Protein AF-A0A1J4NRD3-F1 (afdb_monomer)

Sequence (168 aa):
MSRSSLVPASALSHDGEPGLLRITGSGTRTDRTVDFTTEGGNELPAGTVASWSGTLTVPSEGDYWLGIQSLGAIGELVVDGTVPATVAGAPTADGLADTRTRIRLTAGAHTLSLNLVPDLSATPVQLRLNWVAPQQPSAHHDAAVAAAQGRTRNSARPALATAVLERR

Organism: NCBI:txid1428628

Mean predicted aligned error: 10.9 Å

Structure (mmCIF, N/CA/C/O backbone):
data_AF-A0A1J4NRD3-F1
#
_entry.id   AF-A0A1J4NRD3-F1
#
loop_
_atom_site.group_PDB
_atom_site.id
_atom_site.type_symbol
_atom_site.label_atom_id
_atom_site.label_alt_id
_atom_site.label_comp_id
_atom_site.label_asym_id
_atom_site.label_entity_id
_atom_site.label_seq_id
_atom_site.pdbx_PDB_ins_code
_atom_site.Cartn_x
_atom_site.Cartn_y
_atom_site.Cartn_z
_atom_site.occupancy
_atom_site.B_iso_or_equiv
_atom_site.auth_seq_id
_atom_site.auth_comp_id
_atom_site.auth_asym_id
_atom_site.auth_atom_id
_atom_site.pdbx_PDB_model_num
ATOM 1 N N . MET A 1 1 ? -23.031 -0.576 -5.279 1.00 44.28 1 MET A N 1
ATOM 2 C CA . MET A 1 1 ? -21.633 -0.841 -4.869 1.00 44.28 1 MET A CA 1
ATOM 3 C C . MET A 1 1 ? -20.998 0.479 -4.472 1.00 44.28 1 MET A C 1
ATOM 5 O O . MET A 1 1 ? -21.112 1.428 -5.238 1.00 44.28 1 MET A O 1
ATOM 9 N N . SER A 1 2 ? -20.401 0.575 -3.283 1.00 54.62 2 SER A N 1
ATOM 10 C CA . SER A 1 2 ? -19.644 1.772 -2.887 1.00 54.62 2 SER A CA 1
ATOM 11 C C . SER A 1 2 ? -18.419 1.941 -3.780 1.00 54.62 2 SER A C 1
ATOM 13 O O . SER A 1 2 ? -17.744 0.955 -4.080 1.00 54.62 2 SER A O 1
ATOM 15 N N . ARG A 1 3 ? -18.140 3.174 -4.216 1.00 64.00 3 ARG A N 1
ATOM 16 C CA . ARG A 1 3 ? -16.942 3.487 -5.010 1.00 64.00 3 ARG A CA 1
ATOM 17 C C . ARG A 1 3 ? -15.692 3.288 -4.147 1.00 64.00 3 ARG A C 1
ATOM 19 O O . ARG A 1 3 ? -15.687 3.710 -2.994 1.00 64.00 3 ARG A O 1
ATOM 26 N N . SER A 1 4 ? -14.674 2.626 -4.699 1.00 77.19 4 SER A N 1
ATOM 27 C CA . SER A 1 4 ? -13.343 2.565 -4.082 1.00 77.19 4 SER A CA 1
ATOM 28 C C . SER A 1 4 ? -12.711 3.953 -4.061 1.00 77.19 4 SER A C 1
ATOM 30 O O . SER A 1 4 ? -12.931 4.732 -4.989 1.00 77.19 4 SER A O 1
ATOM 32 N N . SER A 1 5 ? -11.964 4.276 -3.010 1.00 86.88 5 SER A N 1
ATOM 33 C CA . SER A 1 5 ? -11.197 5.519 -2.905 1.00 86.88 5 SER A CA 1
ATOM 34 C C . SER A 1 5 ? -9.759 5.225 -2.497 1.00 86.88 5 SER A C 1
ATOM 36 O O . SER A 1 5 ? -9.471 4.162 -1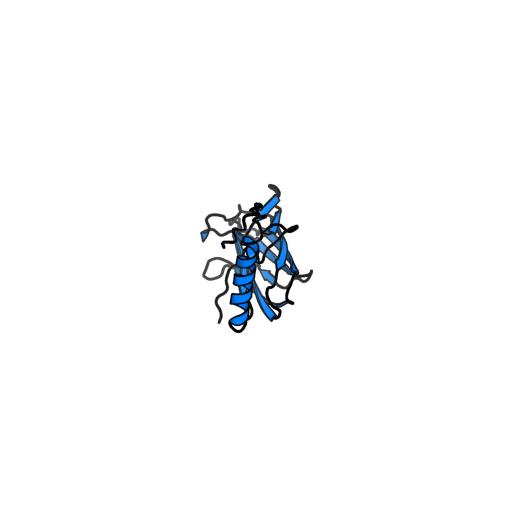.946 1.00 86.88 5 SER A O 1
ATOM 38 N N . LEU A 1 6 ? -8.849 6.165 -2.757 1.00 91.50 6 LEU A N 1
ATOM 39 C CA . LEU A 1 6 ? -7.489 6.089 -2.226 1.00 91.50 6 LEU A CA 1
ATOM 40 C C . LEU A 1 6 ? -7.524 5.969 -0.702 1.00 91.50 6 LEU A C 1
ATOM 42 O O . LEU A 1 6 ? -8.338 6.621 -0.036 1.00 91.50 6 LEU A O 1
ATOM 46 N N . VAL A 1 7 ? -6.609 5.169 -0.153 1.00 91.12 7 VAL A N 1
ATOM 47 C CA . VAL A 1 7 ? -6.369 5.202 1.291 1.00 91.12 7 VAL A CA 1
ATOM 48 C C . VAL A 1 7 ? -5.865 6.606 1.646 1.00 91.12 7 VAL A C 1
ATOM 50 O O . VAL A 1 7 ? -4.873 7.063 1.070 1.00 91.12 7 VAL A O 1
ATOM 53 N N . PRO A 1 8 ? -6.550 7.335 2.545 1.00 91.25 8 PRO A N 1
ATOM 54 C CA . PRO A 1 8 ? -6.204 8.715 2.835 1.00 91.25 8 PRO A CA 1
ATOM 55 C C . PRO A 1 8 ? -4.871 8.783 3.577 1.00 91.25 8 PRO A C 1
ATOM 57 O O . PRO A 1 8 ? -4.595 7.964 4.451 1.00 91.25 8 PRO A O 1
ATOM 60 N N . ALA A 1 9 ? -4.090 9.829 3.310 1.00 90.88 9 ALA A N 1
ATOM 61 C CA . ALA A 1 9 ? -2.810 10.051 3.982 1.00 90.88 9 ALA A CA 1
ATOM 62 C C . ALA A 1 9 ? -2.923 10.094 5.513 1.00 90.88 9 ALA A C 1
ATOM 64 O O . ALA A 1 9 ? -2.004 9.695 6.216 1.00 90.88 9 ALA A O 1
ATOM 65 N N . SER A 1 10 ? -4.064 10.542 6.043 1.00 89.62 10 SER A N 1
ATOM 66 C CA . SER A 1 10 ? -4.334 10.569 7.485 1.00 89.62 10 SER A CA 1
ATOM 67 C C . SER A 1 10 ? -4.457 9.182 8.123 1.00 89.62 10 SER A C 1
ATOM 69 O O . SER A 1 10 ? -4.425 9.084 9.345 1.00 89.62 10 SER A O 1
ATOM 71 N N . ALA A 1 11 ? -4.649 8.131 7.323 1.00 93.81 11 ALA A N 1
ATOM 72 C CA . ALA A 1 11 ? -4.694 6.750 7.787 1.00 93.81 11 ALA A CA 1
ATOM 73 C C . ALA A 1 11 ? -3.330 6.052 7.680 1.00 93.81 11 ALA A C 1
ATOM 75 O O . ALA A 1 11 ? -3.230 4.905 8.096 1.00 93.81 11 ALA A O 1
ATOM 76 N N . LEU A 1 12 ? -2.297 6.703 7.136 1.00 96.69 12 LEU A N 1
ATOM 77 C CA . LEU A 1 12 ? -0.986 6.100 6.902 1.00 96.69 12 LEU A CA 1
ATOM 78 C C . LEU A 1 12 ? 0.081 6.784 7.753 1.00 96.69 12 LEU A C 1
ATOM 80 O O . LEU A 1 12 ? 0.179 8.014 7.768 1.00 96.69 12 LEU A O 1
ATOM 84 N N . SER A 1 13 ? 0.906 5.993 8.431 1.00 97.25 13 SER A N 1
ATOM 85 C CA . SER A 1 13 ? 2.055 6.508 9.178 1.00 97.25 13 SER A CA 1
ATOM 86 C C . SER A 1 13 ? 3.244 5.552 9.190 1.00 97.25 13 SER A C 1
ATOM 88 O O . SER A 1 13 ? 3.099 4.342 9.030 1.00 97.25 13 SER A O 1
ATOM 90 N N . HIS A 1 14 ? 4.434 6.099 9.408 1.00 96.62 14 HIS A N 1
ATOM 91 C CA . HIS A 1 14 ? 5.681 5.365 9.565 1.00 96.62 14 HIS A CA 1
ATOM 92 C C . HIS A 1 14 ? 6.504 6.046 10.658 1.00 96.62 14 HIS A C 1
ATOM 94 O O . HIS A 1 14 ? 6.725 7.252 10.593 1.00 96.62 14 HIS A O 1
ATOM 100 N N . ASP A 1 15 ? 6.891 5.295 11.691 1.00 92.62 15 ASP A N 1
ATOM 101 C CA . ASP A 1 15 ? 7.617 5.806 12.864 1.00 92.62 15 ASP A CA 1
ATOM 102 C C . ASP A 1 15 ? 6.985 7.059 13.508 1.00 92.62 15 ASP A C 1
ATOM 104 O O . ASP A 1 15 ? 7.663 7.942 14.024 1.00 92.62 15 ASP A O 1
ATOM 108 N N . GLY A 1 16 ? 5.650 7.132 13.485 1.00 86.19 16 GLY A N 1
ATOM 109 C CA . GLY A 1 16 ? 4.879 8.254 14.032 1.00 86.19 16 GLY A CA 1
ATOM 110 C C . GLY A 1 16 ? 4.699 9.441 13.081 1.00 86.19 16 GLY A C 1
ATOM 111 O O . GLY A 1 16 ? 3.883 10.316 13.369 1.00 86.19 16 GLY A O 1
ATOM 112 N N . GLU A 1 17 ? 5.373 9.444 11.931 1.00 90.69 17 GLU A N 1
ATOM 113 C CA . GLU A 1 17 ? 5.257 10.479 10.902 1.00 90.69 17 GLU A CA 1
ATOM 114 C C . GLU A 1 17 ? 4.243 10.098 9.806 1.00 90.69 17 GLU A C 1
ATOM 116 O O . GLU A 1 17 ? 4.029 8.911 9.551 1.00 90.69 17 GLU A O 1
ATOM 121 N N . PRO A 1 18 ? 3.593 11.065 9.127 1.00 94.19 18 PRO A N 1
ATOM 122 C CA . PRO A 1 18 ? 2.606 10.768 8.087 1.00 94.19 18 PRO A CA 1
ATOM 123 C C . PRO A 1 18 ? 3.192 10.080 6.843 1.00 94.19 18 PRO A C 1
ATOM 125 O O . PRO A 1 18 ? 4.156 10.572 6.252 1.00 94.19 18 PRO A O 1
ATOM 128 N N . GLY A 1 19 ? 2.514 9.035 6.361 1.00 95.12 19 GLY A N 1
ATOM 129 C CA . GLY A 1 19 ? 2.849 8.299 5.136 1.00 95.12 19 GLY A CA 1
ATOM 130 C C . GLY A 1 19 ? 3.506 6.937 5.371 1.00 95.12 19 GLY A C 1
ATOM 131 O O . GLY A 1 19 ? 3.628 6.483 6.500 1.00 95.12 19 GLY A O 1
ATOM 132 N N . LEU A 1 20 ? 3.911 6.271 4.290 1.00 98.25 20 LEU A N 1
ATOM 133 C CA . LEU A 1 20 ? 4.608 4.981 4.318 1.00 98.25 20 LEU A CA 1
ATOM 134 C C . LEU A 1 20 ? 6.051 5.145 3.847 1.00 98.25 20 LEU A C 1
ATOM 136 O O . LEU A 1 20 ? 6.314 5.908 2.915 1.00 98.25 20 LEU A O 1
ATOM 140 N N . LEU A 1 21 ? 6.978 4.402 4.450 1.00 98.38 21 LEU A N 1
ATOM 141 C CA . LEU A 1 21 ? 8.363 4.355 3.997 1.00 98.38 21 LEU A CA 1
ATOM 142 C C . LEU A 1 21 ? 8.449 3.531 2.718 1.00 98.38 21 LEU A C 1
ATOM 144 O O . LEU A 1 21 ? 8.274 2.317 2.746 1.00 98.38 21 LEU A O 1
ATOM 148 N N . ARG A 1 22 ? 8.771 4.191 1.612 1.00 97.94 22 ARG A N 1
ATOM 149 C CA . ARG A 1 22 ? 9.148 3.559 0.359 1.00 97.94 22 ARG A CA 1
ATOM 150 C C . ARG A 1 22 ? 10.635 3.249 0.336 1.00 97.94 22 ARG A C 1
ATOM 152 O O . ARG A 1 22 ? 11.457 4.131 0.591 1.00 97.94 22 ARG A O 1
ATOM 159 N N . ILE A 1 23 ? 10.978 2.038 -0.083 1.00 97.88 23 ILE A N 1
ATOM 160 C CA . ILE A 1 23 ? 12.340 1.616 -0.403 1.00 97.88 23 ILE A CA 1
ATOM 161 C C . ILE A 1 23 ? 12.389 1.223 -1.877 1.00 97.88 23 ILE A C 1
ATOM 163 O O . ILE A 1 23 ? 11.525 0.511 -2.377 1.00 97.88 23 ILE A O 1
ATOM 167 N N . THR A 1 24 ? 13.412 1.700 -2.578 1.00 95.56 24 THR A N 1
ATOM 168 C CA . THR A 1 24 ? 13.716 1.354 -3.973 1.00 95.56 24 THR A CA 1
ATOM 169 C C . THR A 1 24 ? 15.219 1.138 -4.120 1.00 95.56 24 THR A C 1
ATOM 171 O O . THR A 1 24 ? 15.988 1.522 -3.236 1.00 95.56 24 THR A O 1
ATOM 174 N N . GLY A 1 25 ? 15.670 0.638 -5.275 1.00 90.12 25 GLY A N 1
ATOM 175 C CA . GLY A 1 25 ? 17.104 0.607 -5.599 1.00 90.12 25 GLY A CA 1
ATOM 176 C C . GLY A 1 25 ? 17.783 1.989 -5.580 1.00 90.12 25 GLY A C 1
ATOM 177 O O . GLY A 1 25 ? 18.990 2.073 -5.384 1.00 90.12 25 GLY A O 1
ATOM 178 N N . SER A 1 26 ? 17.014 3.074 -5.733 1.00 89.62 26 SER A N 1
ATOM 179 C CA . SER A 1 26 ? 17.511 4.458 -5.682 1.00 89.62 26 SER A CA 1
ATOM 180 C C . SER A 1 26 ? 17.556 5.084 -4.281 1.00 89.62 26 SER A C 1
ATOM 182 O O . SER A 1 26 ? 18.026 6.211 -4.141 1.00 89.62 26 SER A O 1
ATOM 184 N N . GLY A 1 27 ? 17.073 4.386 -3.248 1.00 94.62 27 GLY A N 1
ATOM 185 C CA . GLY A 1 27 ? 17.042 4.877 -1.869 1.00 94.62 27 GLY A CA 1
ATOM 186 C C . GLY A 1 27 ? 15.648 4.864 -1.245 1.00 94.62 27 GLY A C 1
ATOM 187 O O . GLY A 1 27 ? 14.725 4.210 -1.748 1.00 94.62 27 GLY A O 1
ATOM 188 N N . THR A 1 28 ? 15.513 5.583 -0.129 1.00 96.81 28 THR A N 1
ATOM 189 C CA . THR A 1 28 ? 14.307 5.605 0.704 1.00 96.81 28 THR A CA 1
ATOM 190 C C . THR A 1 28 ? 13.588 6.955 0.666 1.00 96.81 28 THR A C 1
ATOM 192 O O . THR A 1 28 ? 14.206 8.006 0.489 1.00 96.81 28 THR A O 1
ATOM 195 N N . ARG A 1 29 ? 12.258 6.934 0.805 1.00 96.19 29 ARG A N 1
ATOM 196 C CA . ARG A 1 29 ? 11.404 8.133 0.841 1.00 96.19 29 ARG A CA 1
ATOM 197 C C . ARG A 1 29 ? 10.098 7.838 1.570 1.00 96.19 29 ARG A C 1
ATOM 199 O O . ARG A 1 29 ? 9.551 6.767 1.375 1.00 96.19 29 ARG A O 1
ATOM 206 N N . THR A 1 30 ? 9.547 8.791 2.316 1.00 97.44 30 THR A N 1
ATOM 207 C CA . THR A 1 30 ? 8.184 8.666 2.860 1.00 97.44 30 THR A CA 1
ATOM 208 C C . THR A 1 30 ? 7.149 9.224 1.884 1.00 97.44 30 THR A C 1
ATOM 210 O O . THR A 1 30 ? 7.229 10.390 1.483 1.00 97.44 30 THR A O 1
ATOM 213 N N . ASP A 1 31 ? 6.162 8.405 1.529 1.00 97.62 31 ASP A N 1
ATOM 214 C CA . ASP A 1 31 ? 5.073 8.760 0.622 1.00 97.62 31 ASP A CA 1
ATOM 215 C C . ASP A 1 31 ? 3.757 8.897 1.397 1.00 97.62 31 ASP A C 1
ATOM 217 O O . ASP A 1 31 ? 3.331 7.983 2.100 1.00 97.62 31 ASP A O 1
ATOM 221 N N . ARG A 1 32 ? 3.086 10.050 1.271 1.00 96.19 32 ARG A N 1
ATOM 222 C CA . ARG A 1 32 ? 1.828 10.322 1.994 1.00 96.19 32 ARG A CA 1
ATOM 223 C C . ARG A 1 32 ? 0.671 9.434 1.545 1.00 96.19 32 ARG A C 1
ATOM 225 O O . ARG A 1 32 ? -0.235 9.180 2.326 1.00 96.19 32 ARG A O 1
ATOM 232 N N . THR A 1 33 ? 0.694 9.001 0.295 1.00 95.50 33 THR A N 1
ATOM 233 C CA . THR A 1 33 ? -0.278 8.100 -0.324 1.00 95.50 33 THR A CA 1
ATOM 234 C C . THR A 1 33 ? 0.467 7.171 -1.269 1.00 95.50 33 THR A C 1
ATOM 236 O O . THR A 1 33 ? 1.532 7.526 -1.774 1.00 95.50 33 THR A O 1
ATOM 239 N N . VAL A 1 34 ? -0.106 6.002 -1.545 1.00 96.00 34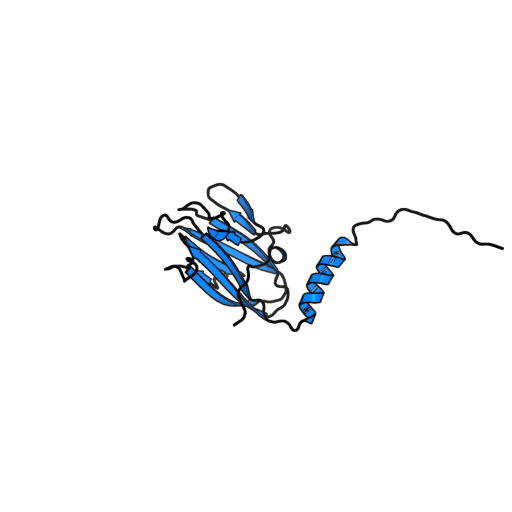 VAL A N 1
ATOM 240 C CA . VAL A 1 34 ? 0.398 5.095 -2.582 1.00 96.00 34 VAL A CA 1
ATOM 241 C C . VAL A 1 34 ? -0.503 5.235 -3.805 1.00 96.00 34 VAL A C 1
ATOM 243 O O . VAL A 1 34 ? -1.540 4.581 -3.905 1.00 96.00 34 VAL A O 1
ATOM 246 N N . ASP A 1 35 ? -0.123 6.156 -4.685 1.00 95.44 35 ASP A N 1
ATOM 247 C CA . ASP A 1 35 ? -0.778 6.429 -5.967 1.00 95.44 35 ASP A CA 1
ATOM 248 C C . ASP A 1 35 ? 0.296 6.897 -6.954 1.00 95.44 35 ASP A C 1
ATOM 250 O O . ASP A 1 35 ? 0.647 8.074 -6.993 1.00 95.44 35 ASP A O 1
ATOM 254 N N . PHE A 1 36 ? 0.891 5.940 -7.663 1.00 95.50 36 PHE A N 1
ATOM 255 C CA . PHE A 1 36 ? 1.920 6.121 -8.685 1.00 95.50 36 PHE A CA 1
ATOM 256 C C . PHE A 1 36 ? 1.311 5.683 -10.006 1.00 95.50 36 PHE A C 1
ATOM 258 O O . PHE A 1 36 ? 1.263 4.490 -10.297 1.00 95.50 36 PHE A O 1
ATOM 265 N N . THR A 1 37 ? 0.778 6.623 -10.775 1.00 93.00 37 THR A N 1
ATOM 266 C CA . THR A 1 37 ? 0.048 6.315 -12.008 1.00 93.00 37 THR A CA 1
ATOM 267 C C . THR A 1 37 ? 0.432 7.293 -13.103 1.00 93.00 37 THR A C 1
ATOM 269 O O . THR A 1 37 ? 0.815 8.430 -12.826 1.00 93.00 37 THR A O 1
ATOM 272 N N . THR A 1 38 ? 0.285 6.871 -14.356 1.00 91.88 38 THR A N 1
ATOM 273 C CA . THR A 1 38 ? 0.473 7.761 -15.508 1.00 91.88 38 THR A CA 1
ATOM 274 C C . THR A 1 38 ? -0.551 8.897 -15.498 1.00 91.88 38 THR A C 1
ATOM 276 O O . THR A 1 38 ? -0.228 10.015 -15.883 1.00 91.88 38 THR A O 1
ATOM 279 N N . GLU A 1 39 ? -1.763 8.657 -14.982 1.00 89.00 39 GLU A N 1
ATOM 280 C CA . GLU A 1 39 ? -2.757 9.713 -14.736 1.00 89.00 39 GLU A CA 1
ATOM 281 C C . GLU A 1 39 ? -2.217 10.792 -13.778 1.00 89.00 39 GLU A C 1
ATOM 283 O O . GLU A 1 39 ? -2.407 11.985 -14.014 1.00 89.00 39 GLU A O 1
ATOM 288 N N . GLY A 1 40 ? -1.501 10.380 -12.727 1.00 89.06 40 GLY A N 1
ATOM 289 C CA . GLY A 1 40 ? -0.829 11.273 -11.783 1.00 89.06 40 GLY A CA 1
ATOM 290 C C . GLY A 1 40 ? 0.498 11.860 -12.283 1.00 89.06 40 GLY A C 1
ATOM 291 O O . GLY A 1 40 ? 1.062 12.722 -11.606 1.00 89.06 40 GLY A O 1
ATOM 292 N N . GLY A 1 41 ? 1.007 11.408 -13.438 1.00 94.44 41 GLY A N 1
ATOM 293 C CA . GLY A 1 41 ? 2.308 11.798 -13.996 1.00 94.44 41 GLY A CA 1
ATOM 294 C C . GLY A 1 41 ? 3.492 11.460 -13.086 1.00 94.44 41 GLY A C 1
ATOM 295 O O . GLY A 1 41 ? 4.497 12.177 -13.069 1.00 94.44 41 GLY A O 1
ATOM 296 N N . ASN A 1 42 ? 3.336 10.436 -12.249 1.00 95.75 42 ASN A N 1
ATOM 297 C CA . ASN A 1 42 ? 4.284 10.063 -11.208 1.00 95.75 42 ASN A CA 1
ATOM 298 C C . ASN A 1 42 ? 4.539 8.553 -11.159 1.00 95.75 42 ASN A C 1
ATOM 300 O O . ASN A 1 42 ? 4.974 8.044 -10.127 1.00 95.75 42 ASN A O 1
ATOM 304 N N . GLU A 1 43 ? 4.268 7.837 -12.246 1.00 94.62 43 GLU A N 1
ATOM 305 C CA . GLU A 1 43 ? 4.638 6.437 -12.397 1.00 94.62 43 GLU A CA 1
ATOM 306 C C . GLU A 1 43 ? 6.130 6.207 -12.110 1.00 94.62 43 GLU A C 1
ATOM 308 O O . GLU A 1 43 ? 6.988 7.082 -12.268 1.00 94.62 43 GLU A O 1
ATOM 313 N N . LEU A 1 44 ? 6.450 4.998 -11.665 1.00 94.56 44 LEU A N 1
ATOM 314 C CA . LEU A 1 44 ? 7.827 4.602 -11.428 1.00 94.56 44 LEU A CA 1
ATOM 315 C C . LEU A 1 44 ? 8.452 4.109 -12.744 1.00 94.56 44 LEU A C 1
ATOM 317 O O . LEU A 1 44 ? 7.753 3.544 -13.589 1.00 94.56 44 LEU A O 1
ATOM 321 N N . PRO A 1 45 ? 9.774 4.267 -12.937 1.00 94.94 45 PRO A N 1
ATOM 322 C CA . PRO A 1 45 ? 10.447 3.730 -14.115 1.00 94.94 45 PRO A CA 1
ATOM 323 C C . PRO A 1 45 ? 10.189 2.228 -14.306 1.00 94.94 45 PRO A C 1
ATOM 325 O O . PRO A 1 45 ? 10.033 1.482 -13.334 1.00 94.94 45 PRO A O 1
ATOM 328 N N . ALA A 1 46 ? 10.186 1.768 -15.557 1.00 93.31 46 ALA A N 1
ATOM 329 C CA . ALA A 1 46 ? 10.099 0.342 -15.865 1.00 93.31 46 ALA A CA 1
ATOM 330 C C . ALA A 1 46 ? 11.225 -0.444 -15.165 1.00 93.31 46 ALA A C 1
ATOM 332 O O . ALA A 1 46 ? 12.352 0.041 -15.050 1.00 93.31 46 ALA A O 1
ATOM 333 N N . GLY A 1 47 ? 10.924 -1.653 -14.684 1.00 92.31 47 GLY A N 1
ATOM 334 C CA . GLY A 1 47 ? 11.894 -2.474 -13.948 1.00 92.31 47 GLY A CA 1
ATOM 335 C C . GLY A 1 47 ? 12.110 -2.062 -12.485 1.00 92.31 47 GLY A C 1
ATOM 336 O O . GLY A 1 47 ? 12.965 -2.638 -11.814 1.00 92.31 47 GLY A O 1
ATOM 337 N N . THR A 1 48 ? 11.356 -1.086 -11.966 1.00 95.00 48 THR A N 1
ATOM 338 C CA . THR A 1 48 ? 11.470 -0.680 -10.560 1.00 95.00 48 THR A CA 1
ATOM 339 C C . THR A 1 48 ? 11.003 -1.795 -9.626 1.00 95.00 48 THR A C 1
ATOM 341 O O . THR A 1 48 ? 9.843 -2.197 -9.651 1.00 95.00 48 THR A O 1
ATOM 344 N N . VAL A 1 49 ? 11.902 -2.236 -8.745 1.00 94.88 49 VAL A N 1
ATOM 345 C CA . VAL A 1 49 ? 11.559 -2.974 -7.523 1.00 94.88 49 VAL A CA 1
ATOM 346 C C . VAL A 1 49 ? 11.319 -1.952 -6.417 1.00 94.88 49 VAL A C 1
ATOM 348 O O . VAL A 1 49 ? 12.165 -1.079 -6.184 1.00 94.88 49 VAL A O 1
ATOM 351 N N . ALA A 1 50 ? 10.180 -2.050 -5.737 1.00 96.38 50 ALA A N 1
ATOM 352 C CA . ALA A 1 50 ? 9.830 -1.141 -4.654 1.00 96.38 50 ALA A CA 1
ATOM 353 C C . ALA A 1 50 ? 9.087 -1.860 -3.531 1.00 96.38 50 ALA A C 1
ATOM 355 O O . ALA A 1 50 ? 8.344 -2.810 -3.772 1.00 96.38 50 ALA A O 1
ATOM 356 N N . SER A 1 51 ? 9.246 -1.367 -2.309 1.00 97.19 51 SER A N 1
ATOM 357 C CA . SER A 1 51 ? 8.387 -1.732 -1.188 1.00 97.19 51 SER A CA 1
ATOM 358 C C . SER A 1 51 ? 7.917 -0.496 -0.439 1.00 97.19 51 SER A C 1
ATOM 360 O O . SER A 1 51 ? 8.609 0.519 -0.429 1.00 97.19 51 SER A O 1
ATOM 362 N N . TRP A 1 52 ? 6.745 -0.590 0.183 1.00 98.31 52 TRP A N 1
ATOM 363 C CA . TRP A 1 52 ? 6.222 0.387 1.134 1.00 98.31 52 TRP A CA 1
ATOM 364 C C . TRP A 1 52 ? 5.963 -0.314 2.457 1.00 98.31 52 TRP A C 1
ATOM 366 O O . TRP A 1 52 ? 5.419 -1.416 2.455 1.00 98.31 52 TRP A O 1
ATOM 376 N N . SER A 1 53 ? 6.306 0.317 3.575 1.00 98.19 53 SER A N 1
ATOM 377 C CA . SER A 1 53 ? 6.007 -0.214 4.905 1.00 98.19 53 SER A CA 1
ATOM 378 C C . SER A 1 53 ? 5.590 0.876 5.890 1.00 98.19 53 SER A C 1
ATOM 380 O O . SER A 1 53 ? 6.031 2.027 5.826 1.00 98.19 53 SER A O 1
ATOM 382 N N . GLY A 1 54 ? 4.716 0.507 6.821 1.00 98.06 54 GLY A N 1
ATOM 383 C CA . GLY A 1 54 ? 4.260 1.385 7.889 1.00 98.06 54 GLY A CA 1
ATOM 384 C C . GLY A 1 54 ? 3.005 0.855 8.570 1.00 98.06 54 GLY A C 1
ATOM 385 O O . GLY A 1 54 ? 2.810 -0.350 8.722 1.00 98.06 54 GLY A O 1
ATOM 386 N N . THR A 1 55 ? 2.161 1.785 8.992 1.00 97.88 55 THR A N 1
ATOM 387 C CA . THR A 1 55 ? 0.950 1.544 9.765 1.00 97.88 55 THR A CA 1
ATOM 388 C C . THR A 1 55 ? -0.262 2.063 9.006 1.00 97.88 55 THR A C 1
ATOM 390 O O . THR A 1 55 ? -0.284 3.213 8.566 1.00 97.88 55 THR A O 1
ATOM 393 N N . LEU A 1 56 ? -1.298 1.231 8.917 1.00 96.62 56 LEU A N 1
ATOM 394 C CA . LEU A 1 56 ? -2.657 1.631 8.583 1.00 96.62 56 LEU A CA 1
ATOM 395 C C . LEU A 1 56 ? -3.432 1.882 9.884 1.00 96.62 56 LEU A C 1
ATOM 397 O O . LEU A 1 56 ? -3.641 0.968 10.676 1.00 96.62 56 LEU A O 1
ATOM 401 N N . THR A 1 57 ? -3.881 3.114 10.106 1.00 95.50 57 THR A N 1
ATOM 402 C CA . THR A 1 57 ? -4.762 3.461 11.227 1.00 95.50 57 THR A CA 1
ATOM 403 C C . THR A 1 57 ? -6.216 3.345 10.793 1.00 95.50 57 THR A C 1
ATOM 405 O O . THR A 1 57 ? -6.733 4.165 10.030 1.00 95.50 57 THR A O 1
ATOM 408 N N . VAL A 1 58 ? -6.886 2.322 11.303 1.00 93.06 58 VAL A N 1
ATOM 409 C CA . VAL A 1 58 ? -8.287 2.025 11.033 1.00 93.06 58 VAL A CA 1
ATOM 410 C C . VAL A 1 58 ? -9.170 2.827 12.000 1.00 93.06 58 VAL A C 1
ATOM 412 O O . VAL A 1 58 ? -9.042 2.672 13.215 1.00 93.06 58 VAL A O 1
ATOM 415 N N . PRO A 1 59 ? -10.074 3.695 11.504 1.00 89.75 59 PRO A N 1
ATOM 416 C CA . PRO A 1 59 ? -10.851 4.594 12.363 1.00 89.75 59 PRO A CA 1
ATOM 417 C C . PRO A 1 59 ? -11.941 3.883 13.174 1.00 89.75 59 PRO A C 1
ATOM 419 O O . PRO A 1 59 ? -12.377 4.393 14.203 1.00 89.75 59 PRO A O 1
ATOM 422 N N . SER A 1 60 ? -12.410 2.729 12.706 1.00 87.88 60 SER A N 1
ATOM 423 C CA . SER A 1 60 ? -13.492 1.972 13.327 1.00 87.88 60 SER A CA 1
ATOM 424 C C . SER A 1 60 ? -13.372 0.506 12.962 1.00 87.88 60 SER A C 1
ATOM 426 O O . SER A 1 60 ? -13.060 0.201 11.815 1.00 87.88 60 SER A O 1
ATOM 428 N N . GLU A 1 61 ? -13.702 -0.392 13.883 1.00 90.12 61 GLU A N 1
ATOM 429 C CA . GLU A 1 61 ? -13.784 -1.807 13.541 1.00 90.12 61 GLU A CA 1
ATOM 430 C C . GLU A 1 61 ? -14.826 -2.042 12.438 1.00 90.12 61 GLU A C 1
ATOM 432 O O . GLU A 1 61 ? -15.911 -1.450 12.439 1.00 90.12 61 GLU A O 1
ATOM 437 N N . GLY A 1 62 ? -14.512 -2.941 11.510 1.00 90.88 62 GLY A N 1
ATOM 438 C CA . GLY A 1 62 ? -15.485 -3.444 10.557 1.00 90.88 62 GLY A CA 1
ATOM 439 C C . GLY A 1 62 ? -14.849 -4.145 9.372 1.00 90.88 62 GLY A C 1
ATOM 440 O O . GLY A 1 62 ? -13.661 -4.463 9.363 1.00 90.88 62 GLY A O 1
ATOM 441 N N . ASP A 1 63 ? -15.679 -4.404 8.369 1.00 91.19 63 ASP A N 1
ATOM 442 C CA . ASP A 1 63 ? -15.233 -5.028 7.135 1.00 91.19 63 ASP A CA 1
ATOM 443 C C . ASP A 1 63 ? -14.791 -3.963 6.139 1.00 91.19 63 ASP A C 1
ATOM 445 O O . ASP A 1 63 ? -15.604 -3.197 5.615 1.00 91.19 63 ASP A O 1
ATOM 449 N N . TYR A 1 64 ? -13.495 -3.950 5.867 1.00 90.69 64 TYR A N 1
ATOM 450 C CA . TYR A 1 64 ? -12.883 -3.107 4.859 1.00 90.69 64 TYR A CA 1
ATOM 451 C C . TYR A 1 64 ? -12.688 -3.912 3.586 1.00 90.69 64 TYR A C 1
ATOM 453 O O . TYR A 1 64 ? -12.371 -5.101 3.618 1.00 90.69 64 TYR A O 1
ATOM 461 N N . TRP A 1 65 ? -12.833 -3.245 2.450 1.00 91.12 65 TRP A N 1
ATOM 462 C CA . TRP A 1 65 ? -12.367 -3.796 1.187 1.00 91.12 65 TRP A CA 1
ATOM 463 C C . TRP A 1 65 ? -11.081 -3.098 0.781 1.00 91.12 65 TRP A C 1
ATOM 465 O O . TRP A 1 65 ? -11.150 -1.988 0.247 1.00 91.12 65 TRP A O 1
ATOM 475 N N . LEU A 1 66 ? -9.939 -3.737 1.019 1.00 91.81 66 LEU A N 1
ATOM 476 C CA . LEU A 1 66 ? -8.630 -3.252 0.583 1.00 91.81 66 LEU A CA 1
ATOM 477 C C . LEU A 1 66 ? -8.316 -3.794 -0.808 1.00 91.81 66 LEU A C 1
ATOM 479 O O . LEU A 1 66 ? -8.630 -4.945 -1.113 1.00 91.81 66 LEU A O 1
ATOM 483 N N . GLY A 1 67 ? -7.720 -2.962 -1.651 1.00 88.38 67 GLY A N 1
ATOM 484 C CA . GLY A 1 67 ? -7.326 -3.359 -2.992 1.00 88.38 67 GLY A CA 1
ATOM 485 C C . GLY A 1 67 ? -6.043 -2.686 -3.435 1.00 88.38 67 GLY A C 1
ATOM 486 O O . GLY A 1 67 ? -5.696 -1.594 -2.978 1.00 88.38 67 GLY A O 1
ATOM 487 N N . ILE A 1 68 ? -5.346 -3.369 -4.329 1.00 90.69 68 ILE A N 1
ATOM 488 C CA . ILE A 1 68 ? -4.168 -2.849 -5.007 1.00 90.69 68 ILE A CA 1
ATOM 489 C C . ILE A 1 68 ? -4.394 -2.961 -6.505 1.00 90.69 68 ILE A C 1
ATOM 491 O O . ILE A 1 68 ? -4.888 -3.976 -6.997 1.00 90.69 68 ILE A O 1
ATOM 495 N N . GLN A 1 69 ? -4.028 -1.902 -7.211 1.00 90.81 69 GLN A N 1
ATOM 496 C CA . GLN A 1 69 ? -4.032 -1.869 -8.662 1.00 90.81 69 GLN A CA 1
ATOM 497 C C . GLN A 1 69 ? -2.599 -1.723 -9.151 1.00 90.81 69 GLN A C 1
ATOM 499 O O . GLN A 1 69 ? -1.885 -0.872 -8.621 1.00 90.81 69 GLN A O 1
ATOM 504 N N . SER A 1 70 ? -2.174 -2.516 -10.134 1.00 91.00 70 SER A N 1
ATOM 505 C CA . SER A 1 70 ? -0.822 -2.420 -10.689 1.00 91.00 70 SER A CA 1
ATOM 506 C C . SER A 1 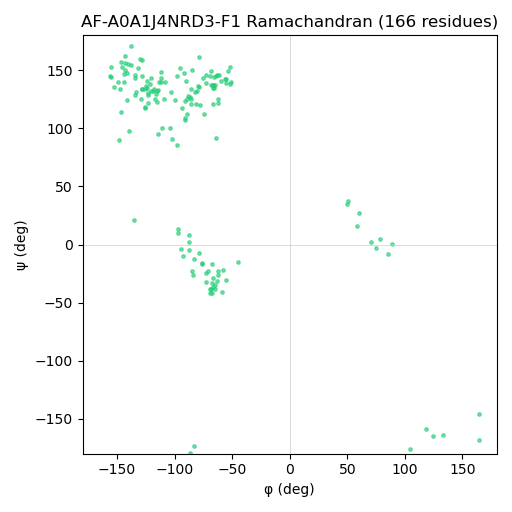70 ? -0.761 -2.596 -12.204 1.00 91.00 70 SER A C 1
ATOM 508 O O . SER A 1 70 ? -1.616 -3.228 -12.823 1.00 91.00 70 SER A O 1
ATOM 510 N N . LEU A 1 71 ? 0.290 -2.038 -12.801 1.00 91.50 71 LEU A N 1
ATOM 511 C CA . LEU A 1 71 ? 0.716 -2.299 -14.177 1.00 91.50 71 LEU A CA 1
ATOM 512 C C . LEU A 1 71 ? 2.245 -2.273 -14.237 1.00 91.50 71 LEU A C 1
ATOM 514 O O . LEU A 1 71 ? 2.874 -1.533 -13.481 1.00 91.50 71 LEU A O 1
ATOM 518 N N . GLY A 1 72 ? 2.849 -3.088 -15.107 1.00 89.62 72 GLY A N 1
ATOM 519 C CA . GLY A 1 72 ? 4.308 -3.200 -15.228 1.00 89.62 72 GLY A CA 1
ATOM 520 C C . GLY A 1 72 ? 4.973 -3.904 -14.039 1.00 89.62 72 GLY A C 1
ATOM 521 O O . GLY A 1 72 ? 6.198 -4.014 -13.981 1.00 89.62 72 GLY A O 1
ATOM 522 N N . ALA A 1 73 ? 4.179 -4.367 -13.070 1.00 90.69 73 ALA A N 1
ATOM 523 C CA . ALA A 1 73 ? 4.629 -5.044 -11.867 1.00 90.69 73 ALA A CA 1
ATOM 524 C C . ALA A 1 73 ? 3.540 -5.951 -11.288 1.00 90.69 73 ALA A C 1
ATOM 526 O O . ALA A 1 73 ? 2.340 -5.686 -11.401 1.00 90.69 73 ALA A O 1
ATOM 527 N N . ILE A 1 74 ? 3.995 -6.984 -10.589 1.00 90.88 74 ILE A N 1
ATOM 528 C CA . ILE A 1 74 ? 3.208 -7.786 -9.660 1.00 90.88 74 ILE A CA 1
ATOM 529 C C . ILE A 1 74 ? 3.255 -7.090 -8.301 1.00 90.88 74 ILE A C 1
ATOM 531 O O . ILE A 1 74 ? 4.341 -6.791 -7.798 1.00 90.88 74 ILE A O 1
ATOM 535 N N . GLY A 1 75 ? 2.085 -6.836 -7.721 1.00 91.88 75 GLY A N 1
ATOM 536 C CA . GLY A 1 75 ? 1.943 -6.232 -6.400 1.00 91.88 75 GLY A CA 1
ATOM 537 C C . GLY A 1 75 ? 1.464 -7.240 -5.363 1.00 91.88 75 GLY A C 1
ATOM 538 O O . GLY A 1 75 ? 0.561 -8.032 -5.622 1.00 91.88 75 GLY A O 1
ATOM 539 N N . GLU A 1 76 ? 2.022 -7.180 -4.164 1.00 93.38 76 GLU A N 1
ATOM 540 C CA . GLU A 1 76 ? 1.578 -7.943 -3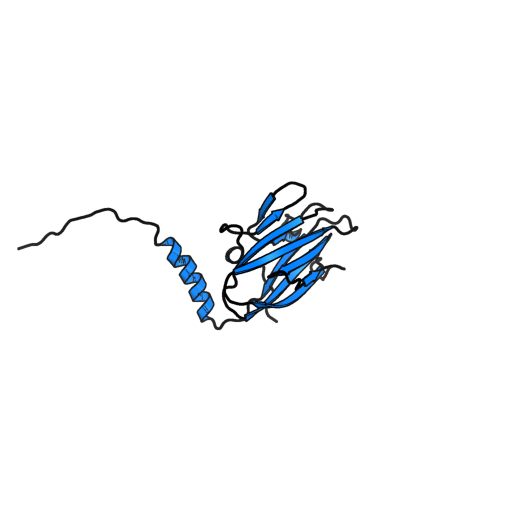.001 1.00 93.38 76 GLU A CA 1
ATOM 541 C C . GLU A 1 76 ? 1.246 -6.979 -1.864 1.00 93.38 76 GLU A C 1
ATOM 543 O O . GLU A 1 76 ? 2.056 -6.119 -1.519 1.00 93.38 76 GLU A O 1
ATOM 548 N N . LEU A 1 77 ? 0.053 -7.120 -1.289 1.00 94.06 77 LEU A N 1
ATOM 549 C CA . LEU A 1 77 ? -0.390 -6.395 -0.106 1.00 94.06 77 LEU A CA 1
ATOM 550 C C . LEU A 1 77 ? -0.314 -7.330 1.097 1.00 94.06 77 LEU A C 1
ATOM 552 O O . L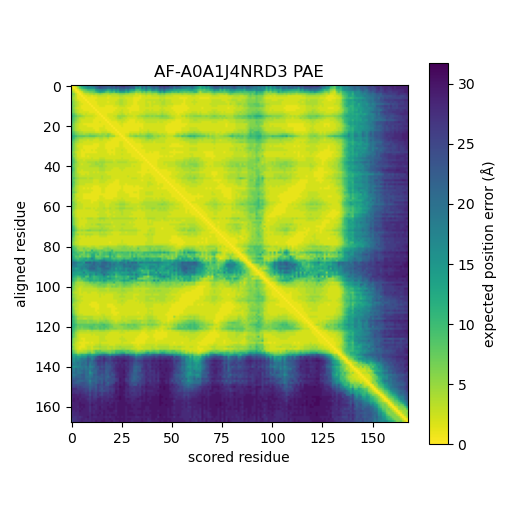EU A 1 77 ? -0.867 -8.429 1.061 1.00 94.06 77 LEU A O 1
ATOM 556 N N . VAL A 1 78 ? 0.293 -6.848 2.177 1.00 94.94 78 VAL A N 1
ATOM 557 C CA . VAL A 1 78 ? 0.393 -7.536 3.463 1.00 94.94 78 VAL A CA 1
ATOM 558 C C . VAL A 1 78 ? -0.215 -6.656 4.550 1.00 94.94 78 VAL A C 1
ATOM 560 O O . VAL A 1 78 ? 0.124 -5.477 4.666 1.00 94.94 78 VAL A O 1
ATOM 563 N N . VAL A 1 79 ? -1.099 -7.236 5.359 1.00 95.62 79 VAL A N 1
ATOM 564 C CA . VAL A 1 79 ? -1.699 -6.598 6.537 1.00 95.62 79 VAL A CA 1
ATOM 565 C C . VAL A 1 79 ? -1.540 -7.547 7.718 1.00 95.62 79 VAL A C 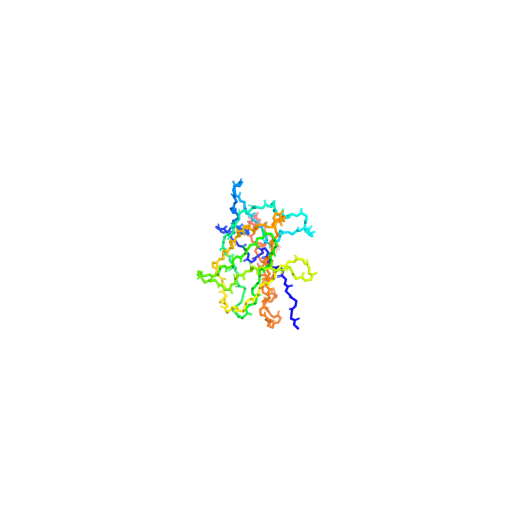1
ATOM 567 O O . VAL A 1 79 ? -1.916 -8.715 7.614 1.00 95.62 79 VAL A O 1
ATOM 570 N N . ASP A 1 80 ? -0.942 -7.079 8.814 1.00 95.38 80 ASP A N 1
ATOM 571 C CA . ASP A 1 80 ? -0.688 -7.886 10.026 1.00 95.38 80 ASP A CA 1
ATOM 572 C C . ASP A 1 80 ? 0.003 -9.229 9.763 1.00 95.38 80 ASP A C 1
ATOM 574 O O . ASP A 1 80 ? -0.293 -10.248 10.381 1.00 95.38 80 ASP A O 1
ATOM 578 N N . GLY A 1 81 ? 0.930 -9.238 8.802 1.00 89.06 81 GLY A N 1
ATOM 579 C CA . GLY A 1 81 ? 1.675 -10.435 8.402 1.00 89.06 81 GLY A CA 1
ATOM 580 C C . GLY A 1 81 ? 0.881 -11.438 7.559 1.00 89.06 81 GLY A C 1
ATOM 581 O O . GLY A 1 81 ? 1.452 -12.425 7.101 1.00 89.06 81 GLY A O 1
ATOM 582 N N . THR A 1 82 ? -0.405 -11.192 7.303 1.00 87.62 82 THR A N 1
ATOM 583 C CA . THR A 1 82 ? -1.194 -11.950 6.321 1.00 87.62 82 THR A CA 1
ATOM 584 C C . THR A 1 82 ? -1.144 -11.293 4.951 1.00 87.62 82 THR A C 1
ATOM 586 O O . THR A 1 82 ? -1.076 -10.071 4.863 1.00 87.62 82 THR A O 1
ATOM 589 N N . VAL A 1 83 ? -1.196 -12.095 3.883 1.00 85.25 83 VAL A N 1
ATOM 590 C CA . VAL A 1 83 ? -1.236 -11.628 2.487 1.00 85.25 83 VAL A CA 1
ATOM 591 C C . VAL A 1 83 ? -2.687 -11.644 2.000 1.00 85.25 83 VAL A C 1
ATOM 593 O O . VAL A 1 83 ? -3.141 -12.651 1.453 1.00 85.25 83 VAL A O 1
ATOM 596 N N . PRO A 1 84 ? -3.481 -10.585 2.236 1.00 77.31 84 PRO A N 1
ATOM 597 C CA . PRO A 1 84 ? -4.886 -10.599 1.857 1.00 77.31 84 PRO A CA 1
ATOM 598 C C . PRO A 1 84 ? -5.093 -10.393 0.348 1.00 77.31 84 PRO A C 1
ATOM 600 O O . PRO A 1 84 ? -6.185 -10.680 -0.145 1.00 77.31 84 PRO A O 1
ATOM 603 N N . ALA A 1 85 ? -4.088 -9.891 -0.381 1.00 78.31 85 ALA A N 1
ATOM 604 C CA . ALA A 1 85 ? -4.194 -9.584 -1.804 1.00 78.31 85 ALA A CA 1
ATOM 605 C C . ALA A 1 85 ? -2.844 -9.669 -2.538 1.00 78.31 85 ALA A C 1
ATOM 607 O O . ALA A 1 85 ? -1.847 -9.091 -2.111 1.00 78.31 85 ALA A O 1
ATOM 608 N N . THR A 1 86 ? -2.865 -10.301 -3.710 1.00 80.88 86 THR A N 1
ATOM 609 C CA . THR A 1 86 ? -1.799 -10.251 -4.717 1.00 80.88 86 THR A CA 1
ATOM 610 C C . THR A 1 86 ? -2.437 -9.870 -6.046 1.00 80.88 86 THR A C 1
ATOM 612 O O . THR A 1 86 ? -3.489 -10.407 -6.405 1.00 80.88 86 THR A O 1
ATOM 615 N N . VAL A 1 87 ? -1.834 -8.929 -6.766 1.00 79.44 87 VAL A N 1
ATOM 616 C CA . VAL A 1 87 ? -2.262 -8.512 -8.100 1.00 79.44 87 VAL A CA 1
ATOM 617 C C . VAL A 1 87 ? -1.176 -8.861 -9.106 1.00 79.44 87 VAL A C 1
ATOM 619 O O . VAL A 1 87 ? -0.016 -8.474 -8.977 1.00 79.44 87 VAL A O 1
ATOM 622 N N . ALA A 1 88 ? -1.570 -9.642 -10.100 1.00 69.88 88 ALA A N 1
ATOM 623 C CA . ALA A 1 88 ? -0.777 -10.005 -11.259 1.00 69.88 88 ALA A CA 1
ATOM 624 C C . ALA A 1 88 ? -1.753 -10.206 -12.419 1.00 69.88 88 ALA A C 1
ATOM 626 O O . ALA A 1 88 ? -2.818 -10.794 -12.221 1.00 69.88 88 ALA A O 1
ATOM 627 N N . GLY A 1 89 ? -1.405 -9.759 -13.622 1.00 60.62 89 GLY A N 1
ATOM 628 C CA . GLY A 1 89 ? -2.183 -10.086 -14.816 1.00 60.62 89 GLY A CA 1
ATOM 629 C C . GLY A 1 89 ? -2.493 -8.903 -15.719 1.00 60.62 89 GLY A C 1
ATOM 630 O O . GLY A 1 89 ? -1.840 -7.865 -15.668 1.00 60.62 89 GLY A O 1
ATOM 631 N N . ALA A 1 90 ? -3.465 -9.121 -16.604 1.00 55.94 90 ALA A N 1
ATOM 632 C CA . ALA A 1 90 ? -3.824 -8.184 -17.657 1.00 55.94 90 ALA A CA 1
ATOM 633 C C . ALA A 1 90 ? -4.555 -6.944 -17.102 1.00 55.94 90 ALA A C 1
ATOM 635 O O . ALA A 1 90 ? -5.334 -7.066 -16.153 1.00 55.94 90 ALA A O 1
ATOM 636 N N . PRO A 1 91 ? -4.337 -5.766 -17.709 1.00 63.25 91 PRO A N 1
ATOM 637 C CA . PRO A 1 91 ? -4.959 -4.519 -17.282 1.00 63.25 91 PRO A CA 1
ATOM 638 C C . PRO A 1 91 ? -6.492 -4.557 -17.372 1.00 63.25 91 PRO A C 1
ATOM 640 O O . PRO A 1 91 ? -7.059 -5.168 -18.281 1.00 63.25 91 PRO A O 1
ATOM 643 N N . THR A 1 92 ? -7.168 -3.877 -16.443 1.00 59.56 92 THR A N 1
ATOM 644 C CA . THR A 1 92 ? -8.612 -3.615 -16.503 1.00 59.56 92 THR A CA 1
ATOM 645 C C . THR A 1 92 ? -8.911 -2.387 -17.377 1.00 59.56 92 THR A C 1
ATOM 647 O O . THR A 1 92 ? -8.031 -1.871 -18.065 1.00 59.56 92 THR A O 1
ATOM 650 N N . ALA A 1 93 ? -10.169 -1.935 -17.423 1.00 54.47 93 ALA A N 1
ATOM 651 C CA . ALA A 1 93 ? -10.619 -0.879 -18.338 1.00 54.47 93 ALA A CA 1
ATOM 652 C C . ALA A 1 93 ? -9.932 0.486 -18.125 1.00 54.47 93 ALA A C 1
ATOM 654 O O . ALA A 1 93 ? -9.893 1.288 -19.054 1.00 54.47 93 ALA A O 1
ATOM 655 N N . ASP A 1 94 ? -9.396 0.744 -16.930 1.00 62.16 94 ASP A N 1
ATOM 656 C CA . ASP A 1 94 ? -8.586 1.930 -16.615 1.00 62.16 94 ASP A CA 1
ATOM 657 C C . ASP A 1 94 ? -7.086 1.738 -16.913 1.00 62.16 94 ASP A C 1
ATOM 659 O O . ASP A 1 94 ? -6.286 2.645 -16.697 1.00 62.16 94 ASP A O 1
ATOM 663 N N . GLY A 1 95 ? -6.699 0.575 -17.443 1.00 62.62 95 GLY A N 1
ATOM 664 C CA . GLY A 1 95 ? -5.321 0.240 -17.775 1.00 62.62 95 GLY A CA 1
ATOM 665 C C . GLY A 1 95 ? -4.529 -0.410 -16.639 1.00 62.62 95 GLY A C 1
ATOM 666 O O . GLY A 1 95 ? -3.371 -0.747 -16.869 1.00 62.62 95 GLY A O 1
ATOM 667 N N . LEU A 1 96 ? -5.107 -0.636 -15.451 1.00 70.25 96 LEU A N 1
ATOM 668 C CA . LEU A 1 96 ? -4.432 -1.303 -14.326 1.00 70.25 96 LEU A CA 1
ATOM 669 C C . LEU A 1 96 ? -5.071 -2.657 -14.018 1.00 70.25 96 LEU A C 1
ATOM 671 O O . LEU A 1 96 ? -6.294 -2.782 -14.038 1.00 70.25 96 LEU A O 1
ATOM 675 N N . ALA A 1 97 ? -4.270 -3.679 -13.713 1.00 74.44 97 ALA A N 1
ATOM 676 C CA . ALA A 1 97 ? -4.787 -4.907 -13.112 1.00 74.44 97 ALA A CA 1
ATOM 677 C C . ALA A 1 97 ? -5.260 -4.586 -11.688 1.00 74.44 97 ALA A C 1
ATOM 679 O O . ALA A 1 97 ? -4.570 -3.860 -10.981 1.00 74.44 97 ALA A O 1
ATOM 680 N N . ASP A 1 98 ? -6.411 -5.106 -11.261 1.00 82.19 98 ASP A N 1
ATOM 681 C CA . ASP A 1 98 ? -7.012 -4.811 -9.953 1.00 82.19 98 ASP A CA 1
ATOM 682 C C . ASP A 1 98 ? -7.249 -6.109 -9.178 1.00 82.19 98 ASP A C 1
ATOM 684 O O . ASP A 1 98 ? -7.774 -7.085 -9.721 1.00 82.19 98 ASP A O 1
ATOM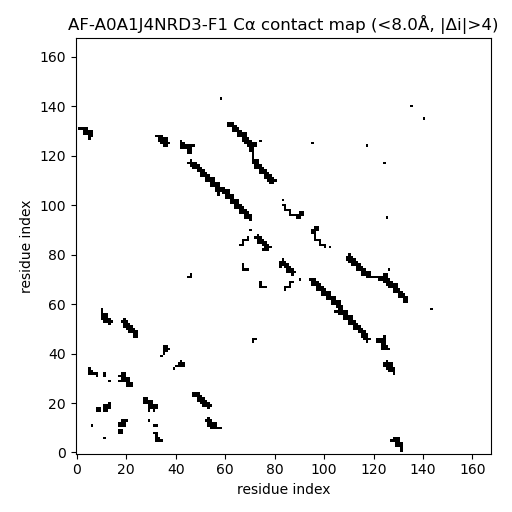 688 N N . THR A 1 99 ? -6.884 -6.117 -7.899 1.00 83.56 99 THR A N 1
ATOM 689 C CA . THR A 1 99 ? -7.310 -7.142 -6.952 1.00 83.56 99 THR A CA 1
ATOM 690 C C . THR A 1 99 ? -7.891 -6.481 -5.715 1.00 83.56 99 THR A C 1
ATOM 692 O O . THR A 1 99 ? -7.404 -5.454 -5.230 1.00 83.56 99 THR A O 1
ATOM 695 N N . ARG A 1 100 ? -8.911 -7.118 -5.143 1.00 84.31 100 ARG A N 1
ATOM 696 C CA . ARG A 1 100 ? -9.578 -6.608 -3.956 1.00 84.31 100 ARG A CA 1
ATOM 697 C C . ARG A 1 100 ? -10.009 -7.723 -3.033 1.00 84.31 100 ARG A C 1
ATOM 699 O O . ARG A 1 100 ? -10.549 -8.735 -3.468 1.00 84.31 100 ARG A O 1
ATOM 706 N N . THR A 1 101 ? -9.837 -7.487 -1.745 1.00 86.69 101 THR A N 1
ATOM 707 C CA . THR A 1 101 ? -10.104 -8.464 -0.699 1.00 86.69 101 THR A CA 1
ATOM 708 C C . THR A 1 101 ? -10.882 -7.826 0.440 1.00 86.69 101 THR A C 1
ATOM 710 O O . THR A 1 101 ? -10.694 -6.649 0.767 1.00 86.69 101 THR A O 1
ATOM 713 N N . ARG A 1 102 ? -11.798 -8.594 1.027 1.00 89.94 102 ARG A N 1
ATOM 714 C CA . ARG A 1 102 ? -12.528 -8.174 2.221 1.00 89.94 102 ARG A CA 1
ATOM 715 C C . ARG A 1 102 ? -11.746 -8.641 3.437 1.00 89.94 102 ARG A C 1
ATOM 717 O O . ARG A 1 102 ? -11.515 -9.835 3.591 1.00 89.94 102 ARG A O 1
ATOM 724 N N . ILE A 1 103 ? -11.397 -7.708 4.310 1.00 90.81 103 ILE A N 1
ATOM 725 C CA . ILE A 1 103 ? -10.687 -7.978 5.555 1.00 90.81 103 ILE A CA 1
ATOM 726 C C . ILE A 1 103 ? -11.434 -7.330 6.721 1.00 90.81 103 ILE A C 1
ATOM 728 O O . ILE A 1 103 ? -11.872 -6.180 6.641 1.00 90.81 103 ILE A O 1
ATOM 732 N N . ARG A 1 104 ? -11.607 -8.088 7.804 1.00 92.25 104 ARG A N 1
ATOM 733 C CA . ARG A 1 104 ? -12.111 -7.566 9.074 1.00 92.25 104 ARG A CA 1
ATOM 734 C C . ARG A 1 104 ? -10.938 -6.919 9.802 1.00 92.25 104 ARG A C 1
ATOM 736 O O . ARG A 1 104 ? -9.961 -7.603 10.084 1.00 92.25 104 ARG A O 1
ATOM 743 N N . LEU A 1 105 ? -11.042 -5.632 10.108 1.00 92.19 105 LEU A N 1
ATOM 744 C CA . LEU A 1 105 ? -10.020 -4.889 10.847 1.00 92.19 105 LEU A CA 1
ATOM 745 C C . LEU A 1 105 ? -10.621 -4.329 12.130 1.00 92.19 105 LEU A C 1
ATOM 747 O O . LEU A 1 105 ? -11.779 -3.908 12.133 1.00 92.19 105 LEU A O 1
ATOM 751 N N . THR A 1 106 ? -9.838 -4.319 13.205 1.00 93.50 106 THR A N 1
ATOM 752 C CA . THR A 1 106 ? -10.180 -3.645 14.463 1.00 93.50 106 THR A CA 1
ATOM 753 C C . THR A 1 106 ? -9.928 -2.142 14.353 1.00 93.50 106 THR A C 1
ATOM 755 O O . THR A 1 106 ? -9.199 -1.691 13.480 1.00 93.50 106 THR A O 1
ATOM 758 N N . ALA A 1 107 ? -10.523 -1.330 15.229 1.00 92.06 107 ALA A N 1
ATOM 759 C CA . ALA A 1 107 ? -10.121 0.073 15.315 1.00 92.06 107 ALA A CA 1
ATOM 760 C C . ALA A 1 107 ? -8.683 0.172 15.853 1.00 92.06 107 ALA A C 1
ATOM 762 O O . ALA A 1 107 ? -8.345 -0.502 16.827 1.00 92.06 107 ALA A O 1
ATOM 763 N N . GLY A 1 108 ? -7.861 1.041 15.265 1.00 93.12 108 GLY A N 1
ATOM 764 C CA . GLY A 1 108 ? -6.483 1.270 15.697 1.00 93.12 108 GLY A CA 1
ATOM 765 C C . GLY A 1 108 ? -5.436 0.927 14.643 1.00 93.12 108 GLY A C 1
ATOM 766 O O . GLY A 1 108 ? -5.699 0.954 13.443 1.00 93.12 108 GLY A O 1
ATOM 767 N N . ALA A 1 109 ? -4.211 0.703 15.109 1.00 95.81 109 ALA A N 1
ATOM 768 C CA . ALA A 1 109 ? -3.044 0.510 14.262 1.00 95.81 109 ALA A CA 1
ATOM 769 C C . ALA A 1 109 ? -2.941 -0.936 13.760 1.00 95.81 109 ALA A C 1
ATOM 771 O O . ALA A 1 109 ? -2.975 -1.872 14.554 1.00 95.81 109 ALA A O 1
ATOM 772 N N . HIS A 1 110 ? -2.739 -1.079 12.454 1.00 97.06 110 HIS A N 1
ATOM 773 C CA . HIS A 1 110 ? -2.441 -2.329 11.766 1.00 97.06 110 HIS A CA 1
ATOM 774 C C . HIS A 1 110 ? -1.140 -2.173 10.989 1.00 97.06 110 HIS A C 1
ATOM 776 O O . HIS A 1 110 ? -0.895 -1.125 10.386 1.00 97.06 110 HIS A O 1
ATOM 782 N N . THR A 1 111 ? -0.304 -3.205 10.979 1.00 97.69 111 THR A N 1
ATOM 783 C CA . THR A 1 111 ? 0.903 -3.185 10.146 1.00 97.69 111 THR A CA 1
ATOM 784 C C . THR A 1 111 ? 0.515 -3.344 8.682 1.00 97.69 111 THR A C 1
ATOM 786 O O . THR A 1 111 ? -0.371 -4.131 8.345 1.00 97.69 111 THR A O 1
ATOM 789 N N . LEU A 1 112 ? 1.167 -2.578 7.814 1.00 97.25 112 LEU A N 1
ATOM 790 C CA . LEU A 1 112 ? 0.888 -2.539 6.386 1.00 97.25 112 LEU A CA 1
ATOM 791 C C . LEU A 1 112 ? 2.205 -2.593 5.616 1.00 97.25 112 LEU A C 1
ATOM 793 O O . LEU A 1 112 ? 3.083 -1.755 5.838 1.00 97.25 112 LEU A O 1
ATOM 797 N N . SER A 1 113 ? 2.292 -3.518 4.664 1.00 96.81 113 SER A N 1
ATOM 798 C CA . SER A 1 113 ? 3.382 -3.554 3.693 1.00 96.81 113 SER A CA 1
ATOM 799 C C . SER A 1 113 ? 2.858 -3.790 2.282 1.00 96.81 113 SER A C 1
ATOM 801 O O . SER A 1 113 ? 1.885 -4.516 2.082 1.00 96.81 113 SER A O 1
ATOM 803 N N . LEU A 1 114 ? 3.525 -3.189 1.301 1.00 95.88 114 LEU A N 1
ATOM 804 C CA . LEU A 1 114 ? 3.334 -3.476 -0.114 1.00 95.88 114 LEU A CA 1
ATOM 805 C C . LEU A 1 114 ? 4.670 -3.838 -0.743 1.00 95.88 114 LEU A C 1
ATOM 807 O O . LEU A 1 114 ? 5.644 -3.115 -0.543 1.00 95.88 114 LEU A O 1
ATOM 811 N N . ASN A 1 115 ? 4.698 -4.902 -1.538 1.00 94.88 115 ASN A N 1
ATOM 812 C CA . ASN A 1 115 ? 5.872 -5.308 -2.304 1.00 94.88 115 ASN A CA 1
ATOM 813 C C . ASN A 1 115 ? 5.540 -5.276 -3.795 1.00 94.88 115 ASN A C 1
ATOM 815 O O . ASN A 1 115 ? 4.519 -5.819 -4.212 1.00 94.88 115 ASN A O 1
ATOM 819 N N . LEU A 1 116 ? 6.408 -4.658 -4.592 1.00 93.12 116 LEU A N 1
ATOM 820 C CA . LEU A 1 116 ? 6.335 -4.675 -6.047 1.00 93.12 116 LEU A CA 1
ATOM 821 C C . LEU A 1 116 ? 7.551 -5.372 -6.636 1.00 93.12 116 LEU A C 1
ATOM 823 O O . LEU A 1 116 ? 8.697 -5.001 -6.362 1.00 93.12 116 LEU A O 1
ATOM 827 N N . VAL A 1 117 ? 7.276 -6.317 -7.529 1.00 91.38 117 VAL A N 1
ATOM 828 C CA . VAL A 1 117 ? 8.272 -6.941 -8.397 1.00 91.38 117 VAL A CA 1
ATOM 829 C C . VAL A 1 117 ? 7.907 -6.604 -9.842 1.00 91.38 117 VAL A C 1
ATOM 831 O O . VAL A 1 117 ? 6.770 -6.863 -10.238 1.00 91.38 117 VAL A O 1
ATOM 834 N N . PRO A 1 118 ? 8.821 -6.025 -10.639 1.00 87.00 118 PRO A N 1
ATOM 835 C CA . PRO A 1 118 ? 8.531 -5.671 -12.021 1.00 87.00 118 PRO A CA 1
ATOM 836 C C . PRO A 1 118 ? 8.229 -6.920 -12.854 1.00 87.00 118 PRO A C 1
ATOM 838 O O . PRO A 1 118 ? 8.817 -7.983 -12.642 1.00 87.00 118 PRO A O 1
ATOM 841 N N . ASP A 1 119 ? 7.325 -6.778 -13.819 1.00 84.94 119 ASP A N 1
ATOM 842 C CA . ASP A 1 119 ? 7.086 -7.810 -14.824 1.00 84.94 119 ASP A CA 1
ATOM 843 C C . ASP A 1 119 ? 8.045 -7.654 -16.024 1.00 84.94 119 ASP A C 1
ATOM 845 O O . ASP A 1 119 ? 8.912 -6.778 -16.064 1.00 84.94 119 ASP A O 1
ATOM 849 N N . LEU A 1 120 ? 7.914 -8.535 -17.018 1.00 84.44 120 LEU A N 1
ATOM 850 C CA . LEU A 1 120 ? 8.766 -8.529 -18.213 1.00 84.44 120 LEU A CA 1
ATOM 851 C C . LEU A 1 120 ? 8.243 -7.614 -19.336 1.00 84.44 120 LEU A C 1
ATOM 853 O O . LEU A 1 120 ? 8.770 -7.658 -20.446 1.00 84.44 120 LEU A O 1
ATOM 857 N N . SER A 1 121 ? 7.209 -6.803 -19.090 1.00 85.00 121 SER A N 1
ATOM 858 C CA . SER A 1 121 ? 6.559 -5.990 -20.130 1.00 85.00 121 SER A CA 1
ATOM 859 C C . SER A 1 121 ? 7.355 -4.750 -20.541 1.00 85.00 121 SER A C 1
ATOM 861 O O . SER A 1 121 ? 7.046 -4.153 -21.568 1.00 85.00 121 SER A O 1
ATOM 863 N N . ALA A 1 122 ? 8.351 -4.345 -19.743 1.00 87.25 122 ALA A N 1
ATOM 864 C CA . ALA A 1 122 ? 9.063 -3.068 -19.872 1.00 87.25 122 ALA A CA 1
ATOM 865 C C . ALA A 1 122 ? 8.159 -1.817 -19.779 1.00 87.25 122 ALA A C 1
ATOM 867 O O . ALA A 1 122 ? 8.581 -0.713 -20.127 1.00 87.25 122 ALA A O 1
ATOM 868 N N . THR A 1 123 ? 6.935 -1.970 -19.273 1.00 89.81 123 THR A N 1
ATOM 869 C CA . THR A 1 123 ? 6.021 -0.857 -18.993 1.00 89.81 123 THR A CA 1
ATOM 870 C C . THR A 1 123 ? 6.469 -0.125 -17.722 1.00 89.81 123 THR A C 1
ATOM 872 O O . THR A 1 123 ? 6.924 -0.783 -16.780 1.00 89.81 123 THR A O 1
ATOM 875 N N . PRO A 1 124 ? 6.348 1.216 -17.645 1.00 93.69 124 PRO A N 1
ATOM 876 C CA . PRO A 1 124 ? 6.488 1.933 -16.383 1.00 93.69 124 PRO A CA 1
ATOM 877 C C . PRO A 1 124 ? 5.604 1.331 -15.290 1.00 93.69 124 PRO A C 1
ATOM 879 O O . PRO A 1 124 ? 4.461 0.939 -15.539 1.00 93.69 124 PRO A O 1
ATOM 882 N N . VAL A 1 125 ? 6.149 1.249 -14.080 1.00 92.88 125 VAL A N 1
ATOM 883 C CA . VAL A 1 125 ? 5.472 0.622 -12.951 1.00 92.88 125 VAL A CA 1
ATOM 884 C C . VAL A 1 125 ? 4.437 1.589 -12.392 1.00 92.88 125 VAL A C 1
ATOM 886 O O . VAL A 1 125 ? 4.771 2.680 -11.924 1.00 92.88 125 VAL A O 1
ATOM 889 N N . GLN A 1 126 ? 3.180 1.158 -12.407 1.00 93.69 126 GLN A N 1
ATOM 890 C CA . GLN A 1 126 ? 2.071 1.866 -11.785 1.00 93.69 126 GLN A CA 1
ATOM 891 C C . GLN A 1 126 ? 1.550 1.067 -10.593 1.00 93.69 126 GLN A C 1
ATOM 893 O O . GLN A 1 126 ? 1.470 -0.161 -10.652 1.00 93.69 126 GLN A O 1
ATOM 898 N N . LEU A 1 127 ? 1.206 1.760 -9.509 1.00 93.94 127 LEU A N 1
ATOM 899 C CA . LEU A 1 127 ? 0.644 1.172 -8.298 1.00 93.94 127 LEU A CA 1
ATOM 900 C C . LEU A 1 127 ? -0.324 2.144 -7.629 1.00 93.94 127 LEU A C 1
ATOM 902 O O . LEU A 1 127 ? 0.024 3.295 -7.371 1.00 93.94 127 LEU A O 1
ATOM 906 N N . ARG A 1 128 ? -1.492 1.643 -7.233 1.00 94.44 128 ARG A N 1
ATOM 907 C CA . ARG A 1 128 ? -2.456 2.376 -6.411 1.00 94.44 128 ARG A CA 1
ATOM 908 C C . ARG A 1 128 ? -2.970 1.499 -5.272 1.00 94.44 128 ARG A C 1
ATOM 910 O O . ARG A 1 128 ? -3.397 0.373 -5.512 1.00 94.44 128 ARG A O 1
ATOM 917 N N . LEU A 1 129 ? -2.970 2.026 -4.045 1.00 94.19 129 LEU A N 1
ATOM 918 C CA . LEU A 1 129 ? -3.618 1.407 -2.882 1.00 94.19 129 LEU A CA 1
ATOM 919 C C . LEU A 1 129 ? -4.975 2.069 -2.635 1.00 94.19 129 LEU A C 1
ATOM 921 O O . LEU A 1 129 ? -5.071 3.283 -2.424 1.00 94.19 129 LEU A O 1
ATOM 925 N N . ASN A 1 130 ? -6.028 1.260 -2.611 1.00 91.75 130 ASN A N 1
ATOM 926 C CA . ASN A 1 130 ? -7.391 1.729 -2.436 1.00 91.75 130 ASN A CA 1
ATOM 927 C C . ASN A 1 130 ? -8.118 0.984 -1.309 1.00 91.75 130 ASN A C 1
ATOM 929 O O . ASN A 1 130 ? -7.745 -0.116 -0.894 1.00 91.75 130 ASN A O 1
ATOM 933 N N . TRP A 1 131 ? -9.167 1.615 -0.786 1.00 90.81 131 TRP A N 1
ATOM 934 C CA . TRP A 1 131 ? -10.034 1.020 0.217 1.00 90.81 131 TRP A CA 1
ATOM 935 C C . TRP A 1 131 ? -11.506 1.401 0.033 1.00 90.81 131 TRP A C 1
ATOM 937 O O . TRP A 1 131 ? -11.863 2.365 -0.642 1.00 90.81 131 TRP A O 1
ATOM 947 N N . VAL A 1 132 ? -12.386 0.630 0.668 1.00 89.44 132 VAL A N 1
ATOM 948 C CA . VAL A 1 132 ? -13.733 1.061 1.063 1.00 89.44 132 VAL A CA 1
ATOM 949 C C . VAL A 1 132 ? -13.829 0.780 2.542 1.00 89.44 132 VAL A C 1
ATOM 951 O O . VAL A 1 132 ? -13.717 -0.374 2.961 1.00 89.44 132 VAL A O 1
ATOM 954 N N . ALA A 1 133 ? -14.0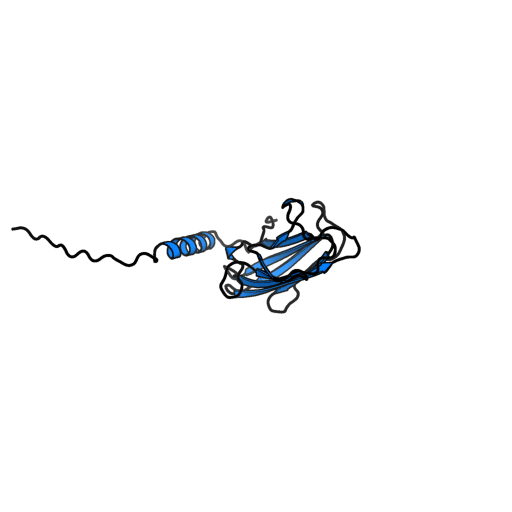26 1.847 3.306 1.00 83.50 133 ALA A N 1
ATOM 955 C CA . ALA A 1 133 ? -14.383 1.743 4.703 1.00 83.50 133 ALA A CA 1
ATOM 956 C C . ALA A 1 133 ? -15.806 1.174 4.846 1.00 83.50 133 ALA A C 1
ATOM 958 O O . ALA A 1 133 ? -16.652 1.430 3.978 1.00 83.50 133 ALA A O 1
ATOM 959 N N . PRO A 1 134 ? -16.096 0.436 5.930 1.00 78.00 134 PRO A N 1
ATOM 960 C CA . PRO A 1 134 ? -17.462 0.074 6.263 1.00 78.00 134 PRO A CA 1
ATOM 961 C C . PRO A 1 134 ? -18.297 1.356 6.355 1.00 78.00 134 PRO A C 1
ATOM 963 O O . PRO A 1 134 ? -17.836 2.369 6.887 1.00 78.00 134 PRO A O 1
ATOM 966 N N . GLN A 1 135 ? -19.522 1.331 5.826 1.00 64.44 135 GLN A N 1
ATOM 967 C CA . GLN A 1 135 ? -20.478 2.415 6.024 1.00 64.44 135 GLN A CA 1
ATOM 968 C C . GLN A 1 135 ? -20.813 2.499 7.515 1.00 64.44 135 GLN A C 1
ATOM 970 O O . GLN A 1 135 ? -21.708 1.818 8.008 1.00 64.44 135 GLN A O 1
ATOM 975 N N . GLN A 1 136 ? -20.066 3.322 8.241 1.00 54.78 136 GLN A N 1
ATOM 976 C CA . GLN A 1 136 ? -20.433 3.737 9.584 1.00 54.78 136 GLN A CA 1
ATOM 977 C C . GLN A 1 136 ? -21.696 4.612 9.472 1.00 54.78 136 GLN A C 1
ATOM 979 O O . GLN A 1 136 ? -21.756 5.471 8.585 1.00 54.78 136 GLN A O 1
ATOM 984 N N . PRO A 1 137 ? -22.706 4.444 10.345 1.00 45.69 137 PRO A N 1
ATOM 985 C CA . PRO A 1 137 ? -23.728 5.467 10.532 1.00 45.69 137 PRO A CA 1
ATOM 986 C C . PRO A 1 137 ? -23.024 6.804 10.801 1.00 45.69 137 PRO A C 1
ATOM 988 O O . PRO A 1 137 ? -22.035 6.833 11.533 1.00 45.69 137 PRO A O 1
ATOM 991 N N . SER A 1 138 ? -23.506 7.890 10.198 1.00 48.88 138 SER A N 1
ATOM 992 C CA . SER A 1 138 ? -22.847 9.199 10.027 1.00 48.88 138 SER A CA 1
ATOM 993 C C . SER A 1 138 ? -22.123 9.812 11.247 1.00 48.88 138 SER A C 1
ATOM 995 O O . SER A 1 138 ? -21.291 10.694 11.072 1.00 48.88 138 SER A O 1
ATOM 997 N N . ALA A 1 139 ? -22.363 9.324 12.465 1.00 45.59 139 ALA A N 1
ATOM 998 C CA . ALA A 1 139 ? -21.772 9.792 13.718 1.00 45.59 139 ALA A CA 1
ATOM 999 C C . ALA A 1 139 ? -20.234 9.650 13.826 1.00 45.59 139 ALA A C 1
ATOM 1001 O O . ALA A 1 139 ? -19.601 10.415 14.552 1.00 45.59 139 ALA A O 1
ATOM 1002 N N . HIS A 1 140 ? -19.602 8.705 13.119 1.00 45.66 140 HIS A N 1
ATOM 1003 C CA . HIS A 1 140 ? -18.147 8.491 13.239 1.00 45.66 140 HIS A CA 1
ATOM 1004 C C . HIS A 1 140 ? -17.305 9.414 12.346 1.00 45.66 140 HIS A C 1
ATOM 1006 O O . HIS A 1 140 ? -16.143 9.678 12.663 1.00 45.66 140 HIS A O 1
ATOM 1012 N N . HIS A 1 141 ? -17.881 9.944 11.260 1.00 50.12 141 HIS A N 1
ATOM 1013 C CA . HIS A 1 141 ? -17.184 10.910 10.407 1.00 50.12 141 HIS A CA 1
ATOM 1014 C C . HIS A 1 141 ? -16.963 12.235 11.151 1.00 50.12 141 HIS A C 1
ATOM 1016 O O . HIS A 1 141 ? -15.854 12.772 11.150 1.00 50.12 141 HIS A O 1
ATOM 1022 N N . ASP A 1 142 ? -17.977 12.687 11.893 1.00 46.22 142 ASP A N 1
ATOM 1023 C CA . ASP A 1 142 ? -17.918 13.919 12.683 1.00 46.22 142 ASP A CA 1
ATOM 1024 C C . ASP A 1 142 ? -16.882 13.833 13.815 1.00 46.22 142 ASP A C 1
ATOM 1026 O O . ASP A 1 142 ? -16.176 14.804 14.089 1.00 46.22 142 ASP A O 1
ATOM 1030 N N . ALA A 1 143 ? -16.709 12.655 14.427 1.00 49.25 143 ALA A N 1
ATOM 1031 C CA . ALA A 1 143 ? -15.720 12.440 15.483 1.00 49.25 143 ALA A CA 1
ATOM 1032 C C . ALA A 1 143 ? -14.267 12.503 14.968 1.00 49.25 143 ALA A C 1
ATOM 1034 O O . ALA A 1 143 ? -13.399 13.075 15.634 1.00 49.25 143 ALA A O 1
ATOM 1035 N N . ALA A 1 144 ? -13.995 11.975 13.768 1.00 46.66 144 ALA A N 1
ATOM 1036 C CA . ALA A 1 144 ? -12.668 12.044 13.151 1.00 46.66 144 ALA A CA 1
ATOM 1037 C C . ALA A 1 144 ? -12.301 13.481 12.731 1.00 46.66 144 ALA A C 1
ATOM 1039 O O . ALA A 1 144 ? -11.164 13.918 12.927 1.00 46.66 144 ALA A O 1
ATOM 1040 N N . VAL A 1 145 ? -13.276 14.249 12.229 1.00 52.81 145 VAL A N 1
ATOM 1041 C CA . VAL A 1 145 ? -13.100 15.674 11.902 1.00 52.81 145 VAL A CA 1
ATOM 1042 C C . VAL A 1 145 ? -12.927 16.515 13.174 1.00 52.81 145 VAL A C 1
ATOM 1044 O O . VAL A 1 145 ? -12.040 17.368 13.228 1.00 52.81 145 VAL A O 1
ATOM 1047 N N . ALA A 1 146 ? -13.696 16.244 14.233 1.00 44.47 146 ALA A N 1
ATOM 1048 C CA . ALA A 1 146 ? -13.573 16.943 15.512 1.00 44.47 146 ALA A CA 1
ATOM 1049 C C . ALA A 1 146 ? -12.222 16.680 16.203 1.00 44.47 146 ALA A C 1
ATOM 1051 O O . ALA A 1 146 ? -11.619 17.609 16.743 1.00 44.47 146 ALA A O 1
ATOM 1052 N N . ALA A 1 147 ? -11.693 15.453 16.135 1.00 43.62 147 ALA A N 1
ATOM 1053 C CA . ALA A 1 147 ? -10.362 15.132 16.655 1.00 43.62 147 ALA A CA 1
ATOM 1054 C C . ALA A 1 147 ? -9.239 15.831 15.863 1.00 43.62 147 ALA A C 1
ATOM 1056 O O . ALA A 1 147 ? -8.265 16.306 16.457 1.00 43.62 147 ALA A O 1
ATOM 1057 N N . ALA A 1 148 ? -9.398 15.970 14.541 1.00 43.38 148 ALA A N 1
ATOM 1058 C CA . ALA A 1 148 ? -8.479 16.738 13.703 1.00 43.38 148 ALA A CA 1
ATOM 1059 C C . ALA A 1 148 ? -8.529 18.252 14.000 1.00 43.38 148 ALA A C 1
ATOM 1061 O O . ALA A 1 148 ? -7.498 18.918 13.952 1.00 43.38 148 ALA A O 1
ATOM 1062 N N . GLN A 1 149 ? -9.694 18.796 14.374 1.00 47.53 149 GLN A N 1
ATOM 1063 C CA . GLN A 1 149 ? -9.859 20.217 14.721 1.00 47.53 149 GLN A CA 1
ATOM 1064 C C . GLN A 1 149 ? -9.492 20.551 16.180 1.00 47.53 149 GLN A C 1
ATOM 1066 O O . GLN A 1 149 ? -9.088 21.678 16.473 1.00 47.53 149 GLN A O 1
ATOM 1071 N N . GLY A 1 150 ? -9.592 19.588 17.102 1.00 38.75 150 GLY A N 1
ATOM 1072 C CA . GLY A 1 150 ? -9.230 19.767 18.512 1.00 38.75 150 GLY A CA 1
ATOM 1073 C C . GLY A 1 150 ? -7.719 19.855 18.749 1.00 38.75 150 GLY A C 1
ATOM 1074 O O . GLY A 1 150 ? -7.273 20.609 19.616 1.00 38.75 150 GLY A O 1
ATOM 1075 N N . ARG A 1 151 ? -6.912 19.149 17.941 1.00 42.22 151 ARG A N 1
ATOM 1076 C CA . ARG A 1 151 ? -5.445 19.123 18.089 1.00 42.22 151 ARG A CA 1
ATOM 1077 C C . ARG A 1 151 ? -4.775 20.452 17.699 1.00 42.22 151 ARG A C 1
ATOM 1079 O O . ARG A 1 151 ? -3.712 20.760 18.225 1.00 42.22 151 ARG A O 1
ATOM 1086 N N . THR A 1 152 ? -5.416 21.289 16.879 1.00 40.97 152 THR A N 1
ATOM 1087 C CA . THR A 1 152 ? -4.874 22.597 16.453 1.00 40.97 152 THR A CA 1
ATOM 1088 C C . THR A 1 152 ? -5.116 23.727 17.465 1.00 40.97 152 THR A C 1
ATOM 1090 O O . THR A 1 152 ? -4.506 24.787 17.351 1.00 40.97 152 THR A O 1
ATOM 1093 N N . ARG A 1 153 ? -5.975 23.537 18.482 1.00 37.41 153 ARG A N 1
ATOM 1094 C CA . ARG A 1 153 ? -6.282 24.585 19.480 1.00 37.41 153 ARG A CA 1
ATOM 1095 C C . ARG A 1 153 ? -5.419 24.557 20.745 1.00 37.41 153 ARG A C 1
ATOM 1097 O O . ARG A 1 153 ? -5.468 25.522 21.499 1.00 37.41 153 ARG A O 1
ATOM 1104 N N . ASN A 1 154 ? -4.614 23.518 20.981 1.00 35.31 154 ASN A N 1
ATOM 1105 C CA . ASN A 1 154 ? -3.876 23.368 22.247 1.00 35.31 154 ASN A CA 1
ATOM 1106 C C . ASN A 1 154 ? -2.411 23.865 22.212 1.00 35.31 154 ASN A C 1
ATOM 1108 O O . ASN A 1 154 ? -1.661 23.635 23.157 1.00 35.31 154 ASN A O 1
ATOM 1112 N N . SER A 1 155 ? -1.988 24.554 21.145 1.00 37.22 155 SER A N 1
ATOM 1113 C CA . SER A 1 155 ? -0.595 25.012 20.964 1.00 37.22 155 SER A CA 1
ATOM 1114 C C . SER A 1 155 ? -0.330 26.468 21.379 1.00 37.22 155 SER A C 1
ATOM 1116 O O . SER A 1 155 ? 0.722 27.007 21.045 1.00 37.22 155 SER A O 1
ATOM 1118 N N . ALA A 1 156 ? -1.240 27.126 22.103 1.00 37.25 156 ALA A N 1
ATOM 1119 C CA . ALA A 1 156 ? -1.022 28.483 22.612 1.00 37.25 156 ALA A CA 1
ATOM 1120 C C . ALA A 1 156 ? -0.888 28.469 24.145 1.00 37.25 156 ALA A C 1
ATOM 1122 O O . ALA A 1 156 ? -1.879 28.401 24.870 1.00 37.25 156 ALA A O 1
ATOM 1123 N N . ARG A 1 157 ? 0.354 28.520 24.648 1.00 31.97 157 ARG A N 1
ATOM 1124 C CA . ARG A 1 157 ? 0.643 28.762 26.076 1.00 31.97 157 ARG A CA 1
ATOM 1125 C C . ARG A 1 157 ? 0.169 30.178 26.470 1.00 31.97 157 ARG A C 1
ATOM 1127 O O . ARG A 1 157 ? 0.285 31.089 25.652 1.00 31.97 157 ARG A O 1
ATOM 1134 N N . PRO A 1 158 ? -0.336 30.386 27.700 1.00 33.03 158 PRO A N 1
ATOM 1135 C CA . PRO A 1 158 ? -0.992 31.630 28.097 1.00 33.03 158 PRO A CA 1
ATOM 1136 C C . PRO A 1 158 ? 0.012 32.741 28.442 1.00 33.03 158 PRO A C 1
ATOM 1138 O O . PRO A 1 158 ? 0.985 32.511 29.162 1.00 33.03 158 PRO A O 1
ATOM 1141 N N . ALA A 1 159 ? -0.258 33.959 27.965 1.00 33.59 159 ALA A N 1
ATOM 1142 C CA . ALA A 1 159 ? 0.360 35.183 28.463 1.00 33.59 159 ALA A CA 1
ATOM 1143 C C . ALA A 1 159 ? -0.344 35.625 29.758 1.00 33.59 159 ALA A C 1
ATOM 1145 O O . ALA A 1 159 ? -1.572 35.658 29.831 1.00 33.59 159 ALA A O 1
ATOM 1146 N N . LEU A 1 160 ? 0.448 35.945 30.781 1.00 35.84 160 LEU A N 1
ATOM 1147 C CA . LEU A 1 160 ? 0.002 36.488 32.063 1.00 35.84 160 LEU A CA 1
ATOM 1148 C C . LEU A 1 160 ? -0.671 37.855 31.862 1.00 35.84 160 LEU A C 1
ATOM 1150 O O . LEU A 1 160 ? -0.049 38.774 31.336 1.00 35.84 160 LEU A O 1
ATOM 1154 N N . ALA A 1 161 ? -1.904 38.007 32.344 1.00 33.69 161 ALA A N 1
ATOM 1155 C CA . ALA A 1 161 ? -2.542 39.305 32.536 1.00 33.69 161 ALA A CA 1
ATOM 1156 C C . ALA A 1 161 ? -3.314 39.295 33.863 1.00 33.69 161 ALA A C 1
ATOM 1158 O O . ALA A 1 161 ? -4.438 38.804 33.943 1.00 33.69 161 ALA A O 1
ATOM 1159 N N . THR A 1 162 ? -2.694 39.834 34.913 1.00 33.47 162 THR A N 1
ATOM 1160 C CA . THR A 1 162 ? -3.386 40.188 36.155 1.00 33.47 162 THR A CA 1
ATOM 1161 C C . THR A 1 162 ? -3.856 41.632 36.033 1.00 33.47 162 THR A C 1
ATOM 1163 O O . THR A 1 162 ? -3.048 42.554 36.100 1.00 33.47 162 THR A O 1
ATOM 1166 N N . ALA A 1 163 ? -5.161 41.830 35.867 1.00 39.44 163 ALA A N 1
ATOM 1167 C CA . ALA A 1 163 ? -5.828 43.098 36.129 1.00 39.44 163 ALA A CA 1
ATOM 1168 C C . ALA A 1 163 ? -7.238 42.800 36.652 1.00 39.44 163 ALA A C 1
ATOM 1170 O O . ALA A 1 163 ? -8.069 42.272 35.918 1.00 39.44 163 ALA A O 1
ATOM 1171 N N . VAL A 1 164 ? -7.506 43.142 37.914 1.00 39.09 164 VAL A N 1
ATOM 1172 C CA . VAL A 1 164 ? -8.873 43.293 38.421 1.00 39.09 164 VAL A CA 1
ATOM 1173 C C . VAL A 1 164 ? -8.994 44.672 39.044 1.00 39.09 164 VAL A C 1
ATOM 1175 O O . VAL A 1 164 ? -8.291 45.036 39.982 1.00 39.09 164 VAL A O 1
ATOM 1178 N N . LEU A 1 165 ? -9.892 45.422 38.424 1.00 38.88 165 LEU A N 1
ATOM 1179 C CA . LEU A 1 165 ? -10.475 46.675 38.844 1.00 38.88 165 LEU A CA 1
ATOM 1180 C C . LEU A 1 165 ? -11.670 46.321 39.744 1.00 38.88 165 LEU A C 1
ATOM 1182 O O . LEU A 1 165 ? -12.564 45.617 39.279 1.00 38.88 165 LEU A O 1
ATOM 1186 N N . GLU A 1 166 ? -11.748 46.833 40.969 1.00 42.41 166 GLU A N 1
ATOM 1187 C CA . GLU A 1 166 ? -13.026 46.912 41.686 1.00 42.41 166 GLU A CA 1
ATOM 1188 C C . GLU A 1 166 ? -13.304 48.360 42.079 1.00 42.41 166 GLU A C 1
ATOM 1190 O O . GLU A 1 166 ? -12.512 49.026 42.742 1.00 42.41 166 GLU A O 1
ATOM 1195 N N . ARG A 1 167 ? -14.445 48.851 41.590 1.00 46.31 167 ARG A N 1
ATOM 1196 C CA . ARG A 1 167 ? -15.047 50.126 41.961 1.00 46.31 167 ARG A CA 1
ATOM 1197 C C . ARG A 1 167 ? -15.763 49.970 43.301 1.00 46.31 167 ARG A C 1
ATOM 1199 O O . ARG A 1 167 ? -16.600 49.076 43.408 1.00 46.31 167 ARG A O 1
ATOM 1206 N N . ARG A 1 168 ? -15.583 50.933 44.202 1.00 47.53 168 ARG A N 1
ATOM 1207 C CA . ARG A 1 168 ? -16.667 51.778 44.730 1.00 47.53 168 ARG A CA 1
ATOM 1208 C C . ARG A 1 168 ? -16.117 53.155 45.060 1.00 47.53 168 ARG A C 1
ATOM 1210 O O . ARG A 1 168 ? -14.974 53.212 45.554 1.00 47.53 168 ARG A O 1
#

Radius of gyration: 20.91 Å; Cα contacts (8 Å, |Δi|>4): 372; chains: 1; bounding box: 41×64×65 Å

Foldseek 3Di:
DDDKDWQAQVQWDAPNHTAWWKQWPVGIDGDST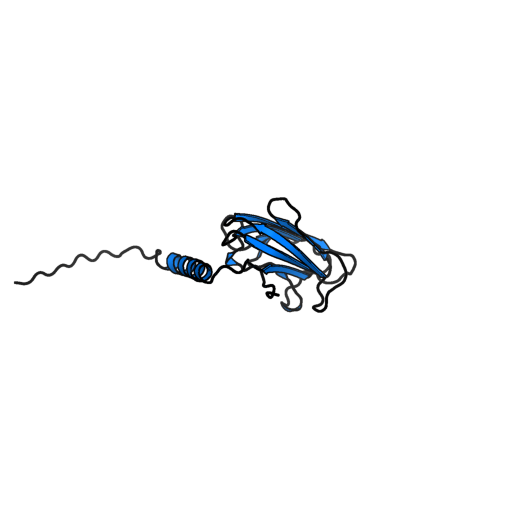QWQDVVVVRFAFQQIWMKTWGKGAALAWDKKKKKKWKDQWWKFKDKQNDTQDIFDDAADPVRTTMDIGIDTDHGGIIIIMMTIGGDPPSDGMTMTIIMDHPPDDPVSVVVVVVVVVVVVPPPDDDDDDDDDDDDD

Secondary structure (DSSP, 8-state):
-PPPEEPPGGGEEETTEESEEEEETTEEEEESS-EE-TTTT-PBPTT--EEEEEEEEESSSEEEEEEEEEESEEEEEEETTEEEEEE-SS--TTSSEEEEEEEEE-SEEEEEEEEEEE-TT-PPBEEEEEEE-----THHHHHHHHHHHHTTSS--PPPP--------

pLDDT: mean 79.58, std 21.0, range [31.97, 98.38]

Nearest PDB structures (foldseek):
  3ac0-assembly1_B  TM=6.172E-01  e=1.241E-05  Kluyveromyces marxianus
  6vls-assembly2_B  TM=5.316E-01  e=4.614E-02  Escherichia coli
  6tfk-assembly1_C  TM=5.420E-01  e=4.614E-02  Bacillus thuringiensis
  6tfj-assembly1_D  TM=5.415E-01  e=9.516E-02  Bacillus thuringiensis
  7tdm-assembly1_B  TM=5.032E-01  e=6.626E-02  Clostridium perfringens

Solvent-accessible surface area (backbone atoms only — not comparable to full-atom values): 9374 Å² total; per-residue (Å²): 131,85,76,75,39,69,52,54,38,92,32,26,23,33,98,89,40,76,4,28,41,31,42,39,93,91,48,75,49,72,36,50,54,59,70,22,28,74,92,70,73,51,44,41,60,48,67,52,47,38,35,36,37,33,33,38,48,34,93,55,61,42,58,28,39,44,30,42,33,24,29,30,30,35,37,37,40,32,46,74,91,40,73,71,41,67,27,73,72,72,55,42,98,88,60,34,15,73,30,75,30,80,43,79,44,62,55,39,83,37,47,32,39,37,43,36,45,43,46,93,76,70,36,54,26,27,41,35,42,32,30,34,77,55,89,65,68,75,70,58,60,56,52,57,52,48,55,62,57,55,66,72,69,76,80,70,83,85,81,91,78,93,81,86,88,81,89,131